Protein AF-A0A0C3ECI0-F1 (afdb_monomer_lite)

Secondary structure (DSSP, 8-state):
------------HHHHHHHHHHHHHHHTT---TTSHHHHHHHHTTT--S---HHHHHHGGGT--HHHHTSHHHHHHHT--

Structure (mmCIF, N/CA/C/O backbone):
data_AF-A0A0C3ECI0-F1
#
_entry.id   AF-A0A0C3ECI0-F1
#
loop_
_atom_site.group_PDB
_atom_site.id
_atom_site.type_symbol
_atom_site.label_atom_id
_atom_site.label_alt_id
_atom_site.label_comp_id
_atom_site.label_asym_id
_atom_site.label_entity_id
_atom_site.label_seq_id
_atom_site.pdbx_PDB_ins_code
_atom_site.Cartn_x
_atom_site.Cartn_y
_atom_site.Cartn_z
_atom_site.occupancy
_atom_site.B_iso_or_equiv
_atom_site.auth_seq_id
_atom_site.auth_comp_id
_atom_site.auth_asym_id
_atom_site.auth_atom_id
_atom_site.pdbx_PDB_model_num
ATOM 1 N N . ILE A 1 1 ? -0.082 0.553 31.610 1.00 37.47 1 ILE A N 1
ATOM 2 C CA . ILE A 1 1 ? -0.741 1.411 30.598 1.00 37.47 1 ILE A CA 1
ATOM 3 C C . ILE A 1 1 ? 0.345 1.871 29.624 1.00 37.47 1 ILE A C 1
ATOM 5 O O . ILE A 1 1 ? 0.803 3.002 29.704 1.00 37.47 1 ILE A O 1
ATOM 9 N N . LEU A 1 2 ? 0.872 0.961 28.796 1.00 36.56 2 LEU A N 1
ATOM 10 C CA . LEU A 1 2 ? 1.810 1.347 27.741 1.00 36.56 2 LEU A CA 1
ATOM 11 C C . LEU A 1 2 ? 0.971 1.712 26.520 1.00 36.56 2 LEU A C 1
ATOM 13 O O . LEU A 1 2 ? 0.382 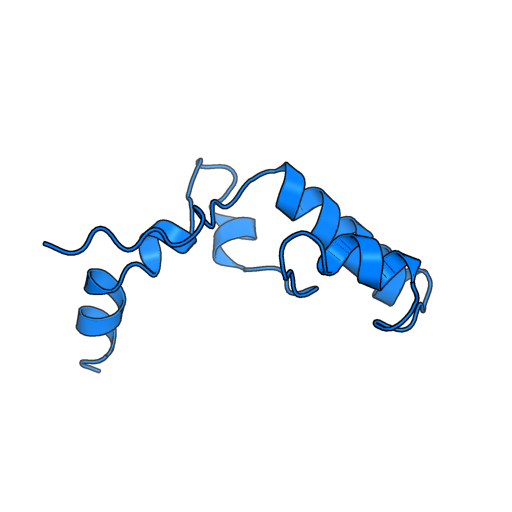0.838 25.892 1.00 36.56 2 LEU A O 1
ATOM 17 N N . GLN A 1 3 ? 0.902 3.002 26.205 1.00 44.16 3 GLN A N 1
ATOM 18 C CA . GLN A 1 3 ? 0.571 3.422 24.851 1.00 44.16 3 GLN A CA 1
ATOM 19 C C . GLN A 1 3 ? 1.723 2.954 23.964 1.00 44.16 3 GLN A C 1
ATOM 21 O O . GLN A 1 3 ? 2.793 3.561 23.952 1.00 44.16 3 GLN A O 1
ATOM 26 N N . CYS A 1 4 ? 1.524 1.839 23.264 1.00 44.47 4 CYS A N 1
ATOM 27 C CA . CYS A 1 4 ? 2.383 1.475 22.152 1.00 44.47 4 CYS A CA 1
ATOM 28 C C . CYS A 1 4 ? 2.293 2.609 21.133 1.00 44.47 4 CYS A C 1
ATOM 30 O O . CYS A 1 4 ? 1.289 2.758 20.440 1.00 44.47 4 CYS A O 1
ATOM 32 N N . GLN A 1 5 ? 3.352 3.413 21.056 1.00 43.03 5 GLN A N 1
ATOM 33 C CA . GLN A 1 5 ? 3.622 4.327 19.953 1.00 43.03 5 GLN A CA 1
ATOM 34 C C . GLN A 1 5 ? 3.981 3.512 18.701 1.00 43.03 5 GLN A C 1
ATOM 36 O O . GLN A 1 5 ? 5.049 3.679 18.119 1.00 43.03 5 GLN A O 1
ATOM 41 N N . LEU A 1 6 ? 3.109 2.583 18.301 1.00 49.47 6 LEU A N 1
ATOM 42 C CA . LEU A 1 6 ? 3.156 2.063 16.947 1.00 49.47 6 LEU A CA 1
ATOM 43 C C . LEU A 1 6 ? 2.901 3.281 16.054 1.00 49.47 6 LEU A C 1
ATOM 45 O O . LEU A 1 6 ? 1.902 3.976 16.284 1.00 49.47 6 LEU A O 1
ATOM 49 N N . PRO A 1 7 ? 3.797 3.602 15.098 1.00 51.25 7 PRO A N 1
ATOM 50 C CA . PRO A 1 7 ? 3.511 4.644 14.124 1.00 51.25 7 PRO A CA 1
ATOM 51 C C . PRO A 1 7 ? 2.139 4.303 13.571 1.00 51.25 7 PRO A C 1
ATOM 53 O O . PRO A 1 7 ? 1.903 3.135 13.260 1.00 51.25 7 PRO A O 1
ATOM 56 N N . ALA A 1 8 ? 1.215 5.262 13.593 1.00 56.72 8 ALA A N 1
ATOM 57 C CA . ALA A 1 8 ? -0.173 5.017 13.247 1.00 56.72 8 ALA A CA 1
ATOM 58 C C . ALA A 1 8 ? -0.211 4.474 11.813 1.00 56.72 8 ALA A C 1
ATOM 60 O O . ALA A 1 8 ? -0.219 5.241 10.853 1.00 56.72 8 ALA A O 1
ATOM 61 N N . CYS A 1 9 ? -0.163 3.147 11.675 1.00 62.81 9 CYS A N 1
ATOM 62 C CA . CYS A 1 9 ? -0.398 2.428 10.445 1.00 62.81 9 CYS A CA 1
ATOM 63 C C . CYS A 1 9 ? -1.869 2.683 10.188 1.00 62.81 9 CYS A C 1
ATOM 65 O O . CYS A 1 9 ? -2.722 1.996 10.724 1.00 62.81 9 CYS A O 1
ATOM 67 N N . ARG A 1 10 ? -2.150 3.786 9.510 1.00 69.88 10 ARG A N 1
ATOM 68 C CA . ARG A 1 10 ? -3.479 4.126 9.048 1.00 69.88 10 ARG A CA 1
ATOM 69 C C . ARG A 1 10 ? -3.556 3.721 7.601 1.00 69.88 10 ARG A C 1
ATOM 71 O O . ARG A 1 10 ? -2.584 3.859 6.849 1.00 69.88 10 ARG A O 1
ATOM 78 N N . ASP A 1 11 ? -4.717 3.235 7.218 1.00 73.31 11 ASP A N 1
ATOM 79 C CA . ASP A 1 11 ? -5.024 2.980 5.826 1.00 73.31 11 ASP A CA 1
ATOM 80 C C . ASP A 1 11 ? -5.287 4.310 5.102 1.00 73.31 11 ASP A C 1
ATOM 82 O O . ASP A 1 11 ? -6.419 4.767 4.959 1.00 73.31 11 ASP A O 1
ATOM 86 N N . THR A 1 12 ? -4.210 5.011 4.733 1.00 79.62 12 THR A N 1
ATOM 87 C CA . THR A 1 12 ? -4.286 6.304 4.046 1.00 79.62 12 THR A CA 1
ATOM 88 C C . THR A 1 12 ? -4.273 6.136 2.529 1.00 79.62 12 THR A C 1
ATOM 90 O O . THR A 1 12 ? -3.631 5.244 1.968 1.00 79.62 12 THR A O 1
ATOM 93 N N . GLN A 1 13 ? -4.934 7.067 1.839 1.00 78.94 13 GLN A N 1
ATOM 94 C CA . GLN A 1 13 ? -4.957 7.108 0.375 1.00 78.94 13 GLN A CA 1
ATOM 95 C C . GLN A 1 13 ? -3.555 7.287 -0.235 1.00 78.94 13 GLN A C 1
ATOM 97 O O . GLN A 1 13 ? -3.268 6.769 -1.314 1.00 78.94 13 GLN A O 1
ATOM 102 N N . GLU A 1 14 ? -2.667 8.009 0.451 1.00 81.94 14 GLU A N 1
ATOM 103 C CA . GLU A 1 14 ? -1.289 8.237 0.009 1.00 81.94 14 GLU A CA 1
ATOM 104 C C . GLU A 1 14 ? 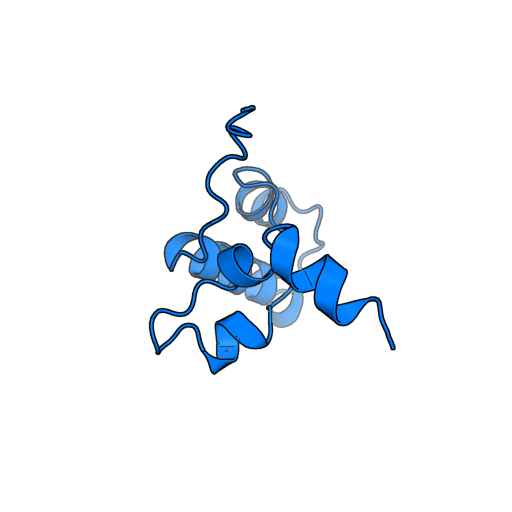-0.492 6.927 -0.043 1.00 81.94 14 GLU A C 1
ATOM 106 O O . GLU A 1 14 ? 0.093 6.588 -1.075 1.00 81.94 14 GLU A O 1
ATOM 111 N N . ARG A 1 15 ? -0.561 6.138 1.034 1.00 78.69 15 ARG A N 1
ATOM 112 C CA . ARG A 1 15 ? 0.033 4.803 1.110 1.00 78.69 15 ARG A CA 1
ATOM 113 C C . ARG A 1 15 ? -0.513 3.885 0.018 1.00 78.69 15 ARG A C 1
ATOM 115 O O . ARG A 1 15 ? 0.244 3.164 -0.635 1.00 78.69 15 ARG A O 1
ATOM 122 N N . TRP A 1 16 ? -1.820 3.951 -0.230 1.00 79.75 16 TRP A N 1
ATOM 123 C CA . TRP A 1 16 ? -2.461 3.221 -1.323 1.00 79.75 16 TRP A CA 1
ATOM 124 C C . TRP A 1 16 ? -1.908 3.586 -2.690 1.00 79.75 16 TRP A C 1
ATOM 126 O O . TRP A 1 16 ? -1.623 2.699 -3.493 1.00 79.75 16 TRP A O 1
ATOM 136 N N . SER A 1 17 ? -1.712 4.877 -2.945 1.00 83.56 17 SER A N 1
ATOM 137 C CA . SER A 1 17 ? -1.121 5.354 -4.192 1.00 83.56 17 SER A CA 1
ATOM 138 C C . SER A 1 17 ? 0.291 4.790 -4.399 1.00 83.56 17 SER A C 1
ATOM 140 O O . SER A 1 17 ? 0.600 4.288 -5.484 1.00 83.56 17 SER A O 1
ATOM 142 N N . LYS A 1 18 ? 1.124 4.768 -3.345 1.00 84.88 18 LYS A N 1
ATOM 143 C CA . LYS A 1 18 ? 2.476 4.178 -3.380 1.00 84.88 18 LYS A CA 1
ATOM 144 C C . LYS A 1 18 ? 2.432 2.678 -3.705 1.00 84.88 18 LYS A C 1
ATOM 146 O O . LYS A 1 18 ? 3.135 2.231 -4.612 1.00 84.88 18 LYS A O 1
ATOM 151 N N . ILE A 1 19 ? 1.554 1.911 -3.047 1.00 83.31 19 ILE A N 1
ATOM 152 C CA . ILE A 1 19 ? 1.385 0.463 -3.287 1.00 83.31 19 ILE A CA 1
ATOM 153 C C . ILE A 1 19 ? 0.877 0.187 -4.705 1.00 83.31 19 ILE A C 1
ATOM 155 O O . ILE A 1 19 ? 1.399 -0.693 -5.386 1.00 83.31 19 ILE A O 1
ATOM 159 N N . VAL A 1 20 ? -0.129 0.931 -5.177 1.00 85.25 20 VAL A N 1
ATOM 160 C CA . VAL A 1 20 ? -0.672 0.766 -6.533 1.00 85.25 20 VAL A CA 1
ATOM 161 C C . VAL A 1 20 ? 0.398 1.062 -7.576 1.00 85.25 20 VAL A C 1
ATOM 163 O O . VAL A 1 20 ? 0.576 0.256 -8.487 1.00 85.25 20 VAL A O 1
ATOM 166 N N . THR A 1 21 ? 1.148 2.150 -7.403 1.00 85.94 21 THR A N 1
ATOM 167 C CA . THR A 1 21 ? 2.246 2.524 -8.302 1.00 85.94 21 THR A CA 1
ATOM 168 C C . THR A 1 21 ? 3.327 1.443 -8.321 1.00 85.94 21 THR A C 1
ATOM 170 O O . THR A 1 21 ? 3.734 1.002 -9.394 1.00 85.94 21 THR A O 1
ATOM 173 N N . ALA A 1 22 ? 3.744 0.941 -7.154 1.00 85.06 22 ALA A N 1
ATOM 174 C CA . ALA A 1 22 ? 4.705 -0.156 -7.065 1.00 85.06 22 ALA A CA 1
ATOM 175 C C . ALA A 1 22 ? 4.190 -1.424 -7.770 1.00 85.06 22 ALA A C 1
ATOM 177 O O . ALA A 1 22 ? 4.913 -2.022 -8.565 1.00 85.06 22 ALA A O 1
ATOM 178 N N . CYS A 1 23 ? 2.923 -1.802 -7.563 1.00 84.12 23 CYS A N 1
ATOM 179 C CA . CYS A 1 23 ? 2.310 -2.924 -8.275 1.00 84.12 23 CYS A CA 1
ATOM 180 C C . CYS A 1 23 ? 2.300 -2.713 -9.797 1.00 84.12 23 CYS A C 1
ATOM 182 O O . CYS A 1 23 ? 2.580 -3.656 -10.528 1.00 84.12 23 CYS A O 1
ATOM 184 N N . GLN A 1 24 ? 1.994 -1.512 -10.292 1.00 85.94 24 GLN A N 1
ATOM 185 C CA . GLN A 1 24 ? 2.017 -1.226 -11.732 1.00 85.94 24 GLN A CA 1
ATOM 186 C C . GLN A 1 24 ? 3.428 -1.364 -12.311 1.00 85.94 24 GLN A C 1
ATOM 188 O O . GLN A 1 24 ? 3.609 -1.968 -13.365 1.00 85.94 24 GLN A O 1
ATOM 193 N N . LEU A 1 25 ? 4.450 -0.872 -11.605 1.00 86.06 25 LEU A N 1
ATOM 194 C CA . LEU A 1 25 ? 5.841 -1.035 -12.030 1.00 86.06 25 LEU A CA 1
ATOM 195 C C . LEU A 1 25 ? 6.240 -2.517 -12.111 1.00 86.06 25 LEU A C 1
ATOM 197 O O . LEU A 1 25 ? 6.835 -2.936 -13.104 1.00 86.06 25 LEU A O 1
ATOM 201 N N . ILE A 1 26 ? 5.868 -3.315 -11.108 1.00 84.62 26 ILE A N 1
ATOM 202 C CA . ILE A 1 26 ? 6.202 -4.744 -11.058 1.00 84.62 26 ILE A CA 1
ATOM 203 C C . ILE A 1 26 ? 5.451 -5.525 -12.147 1.00 84.62 26 ILE A C 1
ATOM 205 O O . ILE A 1 26 ? 6.072 -6.236 -12.932 1.00 84.62 26 ILE A O 1
ATOM 209 N N . TYR A 1 27 ? 4.124 -5.386 -12.221 1.00 83.38 27 TYR A N 1
ATOM 210 C CA . TYR A 1 27 ? 3.287 -6.236 -13.075 1.00 83.38 27 TYR A CA 1
ATOM 211 C C . TYR A 1 27 ? 3.164 -5.744 -14.519 1.00 83.38 27 TYR A C 1
ATOM 213 O O . TYR A 1 27 ? 3.130 -6.562 -15.431 1.00 83.38 27 TYR A O 1
ATOM 221 N N . GLU A 1 28 ? 3.084 -4.432 -14.754 1.00 85.19 28 GLU A N 1
ATOM 222 C CA . GLU A 1 28 ? 2.889 -3.891 -16.108 1.00 85.19 28 GLU A CA 1
ATOM 223 C C . GLU A 1 28 ? 4.230 -3.617 -16.790 1.00 85.19 28 GLU A C 1
ATOM 225 O O . GLU A 1 28 ? 4.405 -3.896 -17.977 1.00 85.19 28 GLU A O 1
ATOM 230 N N . LYS A 1 29 ? 5.206 -3.099 -16.037 1.00 82.44 29 LYS A N 1
ATOM 231 C CA . LYS A 1 29 ? 6.520 -2.739 -16.585 1.00 82.44 29 LYS A CA 1
ATOM 232 C C . LYS A 1 29 ? 7.599 -3.806 -16.383 1.00 82.44 29 LYS A C 1
ATOM 234 O O . LYS A 1 29 ? 8.713 -3.600 -16.855 1.00 8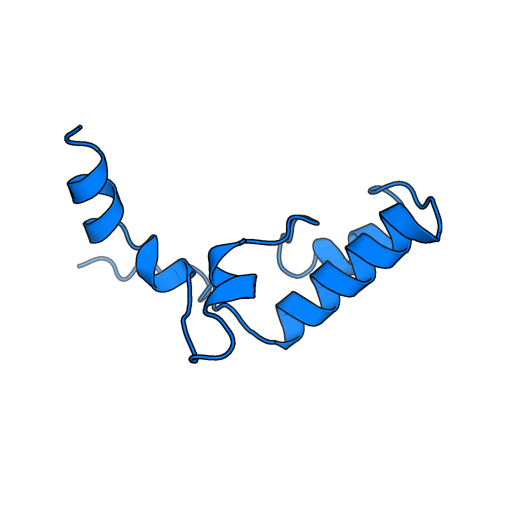2.44 29 LYS A O 1
ATOM 239 N N . HIS A 1 30 ? 7.274 -4.934 -15.744 1.00 82.56 30 HIS A N 1
ATOM 240 C CA . HIS A 1 30 ? 8.197 -6.047 -15.469 1.00 82.56 30 HIS A CA 1
ATOM 241 C C . HIS A 1 30 ? 9.422 -5.639 -14.630 1.00 82.56 30 HIS A C 1
ATOM 243 O O . HIS A 1 30 ? 10.509 -6.200 -14.778 1.00 82.56 30 HIS A O 1
ATOM 249 N N . TYR A 1 31 ? 9.265 -4.643 -13.752 1.00 83.62 31 TYR A N 1
ATOM 250 C CA . TYR A 1 31 ? 10.340 -4.228 -12.855 1.00 83.62 31 TYR A CA 1
ATOM 251 C C . TYR A 1 31 ? 10.519 -5.264 -11.749 1.00 83.62 31 TYR A C 1
ATOM 253 O O . TYR A 1 31 ? 9.554 -5.791 -11.196 1.00 83.62 31 TYR A O 1
ATOM 261 N N . VAL A 1 32 ? 11.773 -5.517 -11.388 1.00 81.19 32 VAL A N 1
ATOM 262 C CA . VAL A 1 32 ? 12.102 -6.328 -10.215 1.00 81.19 32 VAL A CA 1
ATOM 263 C C . VAL A 1 32 ? 11.795 -5.517 -8.955 1.00 81.19 32 VAL A C 1
ATOM 265 O O . VAL A 1 32 ? 11.965 -4.297 -8.949 1.00 81.19 32 VAL A O 1
ATOM 268 N N . VAL A 1 33 ? 11.356 -6.183 -7.887 1.00 75.19 33 VAL A N 1
ATOM 269 C CA . VAL A 1 33 ? 11.016 -5.535 -6.604 1.00 75.19 33 VAL A CA 1
ATOM 270 C C . VAL A 1 33 ? 12.205 -4.757 -6.025 1.00 75.19 33 VAL A C 1
ATOM 272 O O . VAL A 1 33 ? 12.011 -3.694 -5.444 1.00 75.19 33 VAL A O 1
ATOM 275 N N . ASP A 1 34 ? 13.426 -5.231 -6.283 1.00 76.19 34 ASP A N 1
ATOM 276 C CA . ASP A 1 34 ? 14.681 -4.618 -5.828 1.00 76.19 34 ASP A CA 1
ATOM 277 C C . ASP A 1 34 ? 15.138 -3.432 -6.695 1.00 76.19 34 ASP A C 1
ATOM 279 O O . ASP A 1 34 ? 16.209 -2.864 -6.483 1.00 76.19 34 ASP A O 1
ATOM 283 N N . MET A 1 35 ? 14.361 -3.045 -7.712 1.00 84.00 35 MET A N 1
ATOM 284 C CA . MET A 1 35 ? 14.678 -1.851 -8.487 1.00 84.00 35 MET A CA 1
ATOM 285 C C . MET A 1 35 ? 14.579 -0.614 -7.587 1.00 84.00 35 MET A C 1
ATOM 287 O O . MET A 1 35 ? 13.556 -0.445 -6.921 1.00 84.00 35 MET A O 1
ATOM 291 N N . PRO A 1 36 ? 15.539 0.330 -7.651 1.00 82.94 36 PRO A N 1
ATOM 292 C CA . PRO A 1 36 ? 15.569 1.500 -6.766 1.00 82.94 36 PRO A CA 1
ATOM 293 C C . PRO A 1 36 ? 14.274 2.320 -6.763 1.00 82.94 36 PRO A C 1
ATOM 295 O O . PRO A 1 36 ? 13.926 2.949 -5.774 1.00 82.94 36 PRO A O 1
ATOM 298 N N . GLN A 1 37 ? 13.546 2.314 -7.880 1.00 81.06 37 GLN A N 1
ATOM 299 C CA . GLN A 1 37 ? 12.281 3.032 -8.047 1.00 81.06 37 GLN A CA 1
ATOM 300 C C . GLN A 1 37 ? 11.122 2.360 -7.300 1.00 81.06 37 GLN A C 1
ATOM 302 O O . GLN A 1 37 ? 10.262 3.050 -6.766 1.00 81.06 37 GLN A O 1
ATOM 307 N N . VAL A 1 38 ? 11.106 1.026 -7.251 1.00 80.38 38 VAL A N 1
ATOM 308 C CA . VAL A 1 38 ? 10.126 0.250 -6.481 1.00 80.38 38 VAL A CA 1
ATOM 309 C C . VAL A 1 38 ? 10.513 0.269 -5.003 1.00 80.38 38 VAL A C 1
ATOM 311 O O . VAL A 1 38 ? 9.663 0.512 -4.152 1.00 80.38 38 VAL A O 1
ATOM 314 N N . GLU A 1 39 ? 11.804 0.120 -4.700 1.00 82.94 39 GLU A N 1
ATOM 315 C CA . GLU A 1 39 ? 12.322 0.186 -3.335 1.00 82.94 39 GLU A CA 1
ATOM 316 C C . GLU A 1 39 ? 12.068 1.562 -2.698 1.00 82.94 39 GLU A C 1
ATOM 318 O O . GLU A 1 39 ? 11.590 1.624 -1.571 1.00 82.94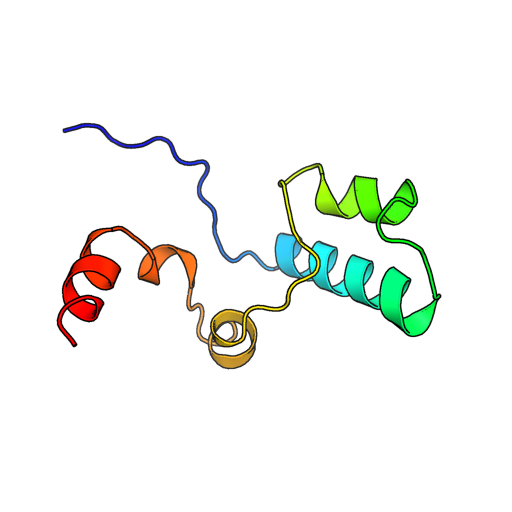 39 GLU A O 1
ATOM 323 N N . ALA A 1 40 ? 12.291 2.670 -3.414 1.00 84.62 40 ALA A N 1
ATOM 324 C CA . ALA A 1 40 ? 12.031 4.015 -2.892 1.00 84.62 40 ALA A CA 1
ATOM 325 C C . ALA A 1 40 ? 10.556 4.235 -2.516 1.00 84.62 40 ALA A C 1
ATOM 327 O O . ALA A 1 40 ? 10.272 4.865 -1.501 1.00 84.62 40 ALA A O 1
ATOM 328 N N . LEU A 1 41 ? 9.624 3.685 -3.302 1.00 81.94 41 LEU A N 1
ATOM 329 C CA . LEU A 1 41 ? 8.185 3.774 -3.033 1.00 81.94 41 LEU A CA 1
ATOM 330 C C . LEU A 1 41 ? 7.756 2.955 -1.811 1.00 81.9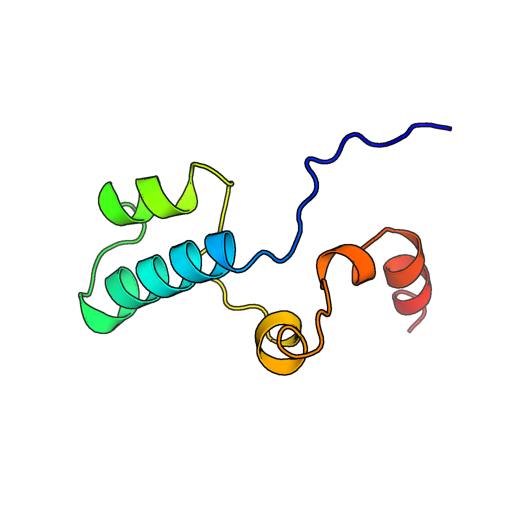4 41 LEU A C 1
ATOM 332 O O . LEU A 1 41 ? 6.784 3.307 -1.145 1.00 81.94 41 LEU A O 1
ATOM 336 N N . LEU A 1 42 ? 8.444 1.845 -1.545 1.00 79.75 42 LEU A N 1
ATOM 337 C CA . LEU A 1 42 ? 8.052 0.887 -0.517 1.00 79.75 42 LEU A CA 1
ATOM 338 C C . LEU A 1 42 ? 8.791 1.099 0.811 1.00 79.75 42 LEU A C 1
ATOM 340 O O . LEU A 1 42 ? 8.209 0.926 1.877 1.00 79.75 42 LEU A O 1
ATOM 344 N N . LYS A 1 43 ? 10.062 1.498 0.774 1.00 78.69 43 LYS A N 1
ATOM 345 C CA . LYS A 1 43 ? 10.949 1.534 1.945 1.00 78.69 43 LYS A CA 1
ATOM 346 C C . LYS A 1 43 ? 10.610 2.642 2.938 1.00 78.69 43 LYS A C 1
ATOM 348 O O . LYS A 1 43 ? 10.784 2.434 4.135 1.00 78.69 43 LYS A O 1
ATOM 353 N N . GLU A 1 44 ? 10.098 3.777 2.462 1.00 72.94 44 GLU A N 1
ATOM 354 C CA . GLU A 1 44 ? 9.766 4.941 3.299 1.00 72.94 44 GLU A CA 1
ATOM 355 C C . GLU A 1 44 ? 8.776 4.593 4.423 1.00 72.94 44 GLU A C 1
ATOM 357 O O . GLU A 1 44 ? 8.946 5.017 5.562 1.00 72.94 44 GLU A O 1
ATOM 362 N N . GLU A 1 45 ? 7.790 3.749 4.124 1.00 67.75 45 GLU A N 1
ATOM 363 C CA . GLU A 1 45 ? 6.754 3.320 5.071 1.00 67.75 45 GLU A CA 1
ATOM 364 C C . GLU A 1 45 ? 6.809 1.810 5.362 1.00 67.75 45 GLU A C 1
ATOM 366 O O . GLU A 1 45 ? 5.858 1.241 5.897 1.00 67.75 45 GLU A O 1
ATOM 371 N N . SER A 1 46 ? 7.917 1.139 5.013 1.00 77.12 46 SER A N 1
ATOM 372 C CA . SER A 1 46 ? 8.060 -0.327 5.124 1.00 77.12 46 SER A CA 1
ATOM 373 C C . SER A 1 46 ? 6.879 -1.089 4.501 1.00 77.12 46 SER A C 1
ATOM 375 O O . SER A 1 46 ? 6.336 -2.042 5.064 1.00 77.12 46 SER A O 1
ATOM 377 N N . LEU A 1 47 ? 6.439 -0.625 3.334 1.00 73.44 47 LEU A N 1
ATOM 378 C CA . LEU A 1 47 ? 5.316 -1.167 2.589 1.00 73.44 47 LEU A CA 1
ATOM 379 C C . LEU A 1 47 ? 5.730 -2.417 1.832 1.00 73.44 47 LEU A C 1
ATOM 381 O O . LEU A 1 47 ? 6.849 -2.553 1.347 1.00 73.44 47 LEU A O 1
ATOM 385 N N . VAL A 1 48 ? 4.763 -3.304 1.657 1.00 76.19 48 VAL A N 1
ATOM 386 C CA . VAL A 1 48 ? 4.873 -4.445 0.756 1.00 76.19 48 VAL A CA 1
ATOM 387 C C . VAL A 1 48 ? 3.898 -4.235 -0.399 1.00 76.19 48 VAL A C 1
ATOM 389 O O . VAL A 1 48 ? 2.831 -3.651 -0.186 1.00 76.19 48 VAL A O 1
ATOM 392 N N . PRO A 1 49 ? 4.203 -4.707 -1.620 1.00 73.75 49 PRO A N 1
ATOM 393 C CA . PRO A 1 49 ? 3.340 -4.542 -2.789 1.00 73.75 49 PRO A CA 1
ATOM 394 C C . PRO A 1 49 ? 2.163 -5.535 -2.748 1.00 73.75 49 PRO A C 1
ATOM 396 O O . PRO A 1 49 ? 1.896 -6.269 -3.697 1.00 73.75 49 PRO A O 1
ATOM 399 N N . THR A 1 50 ? 1.474 -5.590 -1.609 1.00 77.62 50 THR A N 1
ATOM 400 C CA . THR A 1 50 ? 0.317 -6.446 -1.353 1.00 77.62 50 THR A CA 1
ATOM 401 C C . THR A 1 50 ? -0.915 -5.567 -1.219 1.00 77.62 50 THR A C 1
ATOM 403 O O . THR A 1 50 ? -0.952 -4.648 -0.404 1.00 77.62 50 THR A O 1
ATOM 406 N N . LYS A 1 51 ? -1.949 -5.858 -2.009 1.00 73.00 51 LYS A N 1
ATOM 407 C CA . LYS A 1 51 ? -3.243 -5.178 -1.901 1.00 73.00 51 LYS A CA 1
ATOM 408 C C . LYS A 1 51 ? -4.085 -5.885 -0.843 1.00 73.00 51 LYS A C 1
ATOM 410 O O . LYS A 1 51 ? -4.451 -7.042 -1.031 1.00 73.00 51 LYS A O 1
ATOM 415 N N . ASN A 1 52 ? -4.404 -5.198 0.250 1.00 77.81 52 ASN A N 1
ATOM 416 C CA . ASN A 1 52 ? -5.292 -5.734 1.278 1.00 77.81 52 ASN A CA 1
ATOM 417 C C . ASN A 1 52 ? -6.751 -5.737 0.772 1.00 77.81 52 ASN A C 1
ATOM 419 O O . ASN A 1 52 ? -7.254 -4.717 0.295 1.00 77.81 52 ASN A O 1
ATOM 423 N N . THR A 1 53 ? -7.436 -6.880 0.868 1.00 79.88 53 THR A N 1
ATOM 424 C CA . THR A 1 53 ? -8.824 -7.032 0.396 1.00 79.88 53 THR A CA 1
ATOM 425 C C . THR A 1 53 ? -9.816 -6.196 1.202 1.00 79.88 53 THR A C 1
ATOM 427 O O . THR A 1 53 ? -10.722 -5.623 0.603 1.00 79.88 53 THR A O 1
ATOM 430 N N . PHE A 1 54 ? -9.651 -6.075 2.523 1.00 76.69 54 PHE A N 1
ATOM 431 C CA . PHE A 1 54 ? -10.520 -5.235 3.357 1.00 76.69 54 PHE A CA 1
ATOM 432 C C . PHE A 1 54 ? -10.396 -3.781 2.972 1.00 76.69 54 PHE A C 1
ATOM 434 O O . PHE A 1 54 ? -11.397 -3.111 2.776 1.00 76.69 54 PHE A O 1
ATOM 441 N N . SER A 1 55 ? -9.176 -3.311 2.778 1.00 76.25 55 SER A N 1
ATOM 442 C CA . SER A 1 55 ? -8.973 -1.940 2.353 1.00 76.25 55 SER A CA 1
ATOM 443 C C . SER A 1 55 ? -9.518 -1.683 0.935 1.00 76.25 55 SER A C 1
ATOM 445 O O . SER A 1 55 ? -10.224 -0.704 0.704 1.00 76.25 55 SER A O 1
ATOM 447 N N . LYS A 1 56 ? -9.361 -2.636 0.003 1.00 79.50 56 LYS A N 1
ATOM 448 C CA . LYS A 1 56 ? -10.005 -2.559 -1.321 1.00 79.50 56 LYS A CA 1
ATOM 449 C C . LYS A 1 56 ? -11.537 -2.488 -1.233 1.00 79.50 56 LYS A C 1
ATOM 451 O O . LYS A 1 56 ? -12.156 -1.736 -1.980 1.00 79.50 56 LYS A O 1
ATOM 456 N N . GLN A 1 57 ? -12.145 -3.315 -0.384 1.00 82.12 57 GLN A N 1
ATOM 457 C CA . GLN A 1 57 ? -13.599 -3.488 -0.339 1.00 82.12 57 GLN A CA 1
ATOM 458 C C . GLN A 1 57 ? -14.296 -2.520 0.611 1.00 82.12 57 GLN A C 1
ATOM 460 O O . GLN A 1 57 ? -15.454 -2.207 0.387 1.00 82.12 57 GLN A O 1
ATOM 465 N N . LEU A 1 58 ? -13.622 -2.039 1.651 1.00 79.94 58 LEU A N 1
ATOM 466 C CA . LEU A 1 58 ? -14.205 -1.244 2.734 1.00 79.94 58 LEU A CA 1
ATOM 467 C C . LEU A 1 58 ? -13.534 0.124 2.889 1.00 79.94 58 LEU A C 1
ATOM 469 O O . LEU A 1 58 ? -14.104 0.995 3.539 1.00 79.94 58 LEU A O 1
ATOM 473 N N . GLY A 1 59 ? -12.380 0.369 2.260 1.00 75.19 59 GLY A N 1
ATOM 474 C CA . GLY A 1 59 ? -11.697 1.665 2.334 1.00 75.19 59 GLY A CA 1
ATOM 475 C C . GLY A 1 59 ? -12.571 2.825 1.842 1.00 75.19 59 GLY A C 1
ATOM 476 O O . GLY A 1 59 ? -12.539 3.913 2.409 1.00 75.19 59 GLY A O 1
ATOM 477 N N . HIS A 1 60 ? -13.457 2.578 0.868 1.00 77.62 60 HIS A N 1
ATOM 478 C CA . HIS A 1 60 ? -14.437 3.568 0.401 1.00 77.62 60 HIS A CA 1
ATOM 479 C C . HIS A 1 60 ? -15.449 3.995 1.482 1.00 77.62 60 HIS A C 1
ATOM 481 O O . HIS A 1 60 ? -16.018 5.080 1.394 1.00 77.62 60 HIS A O 1
ATOM 487 N N . ALA A 1 61 ? -15.670 3.158 2.498 1.00 79.56 61 ALA A N 1
ATOM 488 C CA . ALA A 1 61 ? -16.523 3.443 3.647 1.00 79.56 61 ALA A CA 1
ATOM 489 C C . ALA A 1 61 ? -15.751 4.109 4.807 1.00 79.56 61 ALA A C 1
ATOM 491 O O . ALA A 1 61 ? -16.296 4.260 5.897 1.00 79.56 61 ALA A O 1
ATOM 492 N N . GLY A 1 62 ? -14.485 4.494 4.593 1.00 74.50 62 GLY A N 1
ATOM 493 C CA . GLY A 1 62 ? -13.614 5.047 5.634 1.00 74.50 62 GLY A CA 1
ATOM 494 C C . GLY A 1 62 ? -13.109 3.995 6.623 1.00 74.50 62 GLY A C 1
ATOM 495 O O . GLY A 1 62 ? -12.722 4.337 7.739 1.00 74.50 62 GLY A O 1
ATOM 496 N N . PHE A 1 63 ? -13.147 2.717 6.236 1.00 75.25 63 PHE A N 1
ATOM 497 C CA . PHE A 1 63 ? -12.705 1.615 7.076 1.00 75.25 63 PHE A CA 1
ATOM 498 C C . PHE A 1 63 ? -11.177 1.530 7.114 1.00 75.25 63 PHE A C 1
ATOM 500 O O . PHE A 1 63 ? -10.543 1.307 6.085 1.00 75.25 63 PHE A O 1
ATOM 507 N N . ASP A 1 64 ? -10.599 1.649 8.308 1.00 76.31 64 ASP A N 1
ATOM 508 C CA . ASP A 1 64 ? -9.169 1.452 8.537 1.00 76.31 64 ASP A CA 1
ATOM 509 C C . ASP A 1 64 ? -8.913 0.021 9.023 1.00 76.31 64 ASP A C 1
ATOM 511 O O . ASP A 1 64 ? -9.233 -0.343 10.158 1.00 76.31 64 ASP A O 1
ATOM 515 N N . PHE A 1 65 ? -8.331 -0.808 8.155 1.00 72.81 65 PHE A N 1
ATOM 516 C CA . PHE A 1 65 ? -8.102 -2.216 8.476 1.00 72.81 65 PHE A CA 1
ATOM 517 C C . PHE A 1 65 ? -7.084 -2.423 9.602 1.00 72.81 65 PHE A C 1
ATOM 519 O O . PHE A 1 65 ? -7.105 -3.470 10.245 1.00 72.81 65 PHE A O 1
ATOM 526 N N . PHE A 1 66 ? -6.210 -1.456 9.882 1.00 73.31 66 PHE A N 1
ATOM 527 C CA . PHE A 1 66 ? -5.263 -1.584 10.987 1.00 73.31 66 PHE A CA 1
ATOM 528 C C . PHE A 1 66 ? -5.940 -1.474 12.346 1.00 73.31 66 PHE A C 1
ATOM 530 O O . PHE A 1 66 ? -5.474 -2.087 13.303 1.00 73.31 66 PHE A O 1
ATOM 537 N N . LEU A 1 67 ? -7.068 -0.761 12.424 1.00 70.38 67 LEU A N 1
ATOM 538 C CA . LEU A 1 67 ? -7.879 -0.694 13.638 1.00 70.38 67 LEU A CA 1
ATOM 539 C C . LEU A 1 67 ? -8.549 -2.038 13.951 1.00 70.38 67 LEU A C 1
ATOM 541 O O . LEU A 1 67 ? -8.748 -2.350 15.120 1.00 70.38 67 LEU A O 1
ATOM 545 N N . MET A 1 68 ? -8.836 -2.855 12.930 1.00 67.62 68 MET A N 1
ATOM 546 C CA . MET A 1 68 ? -9.323 -4.229 13.109 1.00 67.62 68 MET A CA 1
ATOM 547 C C . MET A 1 68 ? -8.247 -5.138 13.722 1.00 67.62 68 MET A C 1
ATOM 549 O O . MET A 1 68 ? -8.566 -6.035 14.488 1.00 67.62 68 MET A O 1
ATOM 553 N N . LEU A 1 69 ? -6.975 -4.925 13.383 1.00 65.12 69 LEU A N 1
ATOM 554 C CA . LEU A 1 69 ? -5.864 -5.786 13.806 1.00 65.12 69 LEU A CA 1
ATOM 555 C C . LEU A 1 69 ? -5.294 -5.405 15.181 1.00 65.12 69 LEU A C 1
ATOM 557 O O . LEU A 1 69 ? -4.318 -6.009 15.631 1.00 65.12 69 LEU A O 1
ATOM 561 N N . VAL A 1 70 ? -5.874 -4.401 15.849 1.00 64.38 70 VAL A N 1
ATOM 562 C CA . VAL A 1 70 ? -5.531 -4.086 17.236 1.00 64.38 70 VAL A CA 1
ATOM 563 C C . VAL A 1 70 ? -5.893 -5.296 18.096 1.00 64.38 70 VAL A C 1
ATOM 565 O O . VAL A 1 70 ? -6.957 -5.892 17.944 1.00 64.38 70 VAL A O 1
ATOM 568 N N . VAL A 1 71 ? -4.942 -5.658 18.955 1.00 55.91 71 VAL A N 1
ATOM 569 C CA . VAL A 1 71 ? -4.765 -6.930 19.674 1.00 55.91 71 VAL A CA 1
ATOM 570 C C . VAL A 1 71 ? -6.048 -7.560 20.239 1.00 55.91 71 VAL A C 1
ATOM 572 O O . VAL A 1 71 ? -6.120 -8.786 20.302 1.00 55.91 71 VAL A O 1
ATOM 575 N N . ASP A 1 72 ? -7.056 -6.763 20.588 1.00 55.62 72 ASP A N 1
ATOM 576 C CA . ASP A 1 72 ? -8.319 -7.228 21.167 1.00 55.62 72 ASP A CA 1
ATOM 577 C C . ASP A 1 72 ? -9.162 -8.077 20.198 1.00 55.62 72 ASP A C 1
ATOM 579 O O . ASP A 1 72 ? -9.759 -9.063 20.618 1.00 55.62 72 ASP A O 1
ATOM 583 N N . LEU A 1 73 ? -9.173 -7.765 18.896 1.00 55.56 73 LEU A N 1
ATOM 584 C CA . LEU A 1 73 ? -10.027 -8.484 17.944 1.00 55.56 73 LEU A CA 1
ATOM 585 C C . LEU A 1 73 ? -9.407 -9.817 17.491 1.00 55.56 73 LEU A C 1
ATOM 587 O O . LEU A 1 73 ? -10.102 -10.820 17.359 1.00 55.56 73 LEU A O 1
ATOM 591 N N . LEU A 1 74 ? -8.087 -9.860 17.278 1.00 59.44 74 LEU A N 1
ATOM 592 C CA . LEU A 1 74 ? -7.397 -11.086 16.849 1.00 59.44 74 LEU A CA 1
ATOM 593 C C . LEU A 1 74 ? -7.403 -12.175 17.934 1.00 59.44 74 LEU A C 1
ATOM 595 O O . LEU A 1 74 ? -7.533 -13.342 17.583 1.00 59.44 74 LEU A O 1
ATOM 599 N N . HIS A 1 75 ? -7.341 -11.814 19.223 1.00 56.34 75 HIS A N 1
ATOM 600 C CA . HIS A 1 75 ? -7.454 -12.791 20.317 1.00 56.34 75 HIS A CA 1
ATOM 601 C C . HIS A 1 75 ? -8.864 -13.401 20.432 1.00 56.34 75 HIS A C 1
ATOM 603 O O . HIS A 1 75 ? -8.988 -14.548 20.853 1.00 56.34 75 HIS A O 1
ATOM 609 N N . GLU A 1 76 ? -9.925 -12.679 20.047 1.00 58.75 76 GLU A N 1
ATOM 610 C CA . GLU A 1 76 ? -11.287 -13.240 19.997 1.00 58.75 76 GLU A CA 1
ATOM 611 C C . GLU A 1 76 ? -11.491 -14.189 18.803 1.00 58.75 76 GLU A C 1
ATOM 613 O O . GLU A 1 76 ? -12.241 -15.157 18.920 1.00 58.75 76 GLU A O 1
ATOM 618 N N . PHE A 1 77 ? -10.805 -13.963 17.676 1.00 56.59 77 PHE A N 1
ATOM 619 C CA . PHE A 1 77 ? -10.895 -14.814 16.479 1.00 56.59 77 PHE A CA 1
ATOM 620 C C . PHE A 1 77 ? -9.943 -16.024 16.480 1.00 56.59 77 PHE A C 1
ATOM 622 O O . PHE A 1 77 ? -10.082 -16.891 15.621 1.00 56.59 77 PHE A O 1
ATOM 629 N N . GLU A 1 78 ? -9.007 -16.117 17.431 1.00 57.84 78 GLU A N 1
ATOM 630 C CA . GLU A 1 78 ? -8.105 -17.274 17.592 1.00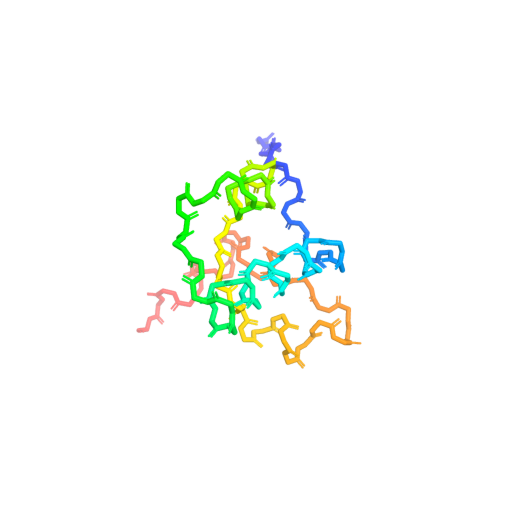 57.84 78 GLU A CA 1
ATOM 631 C C . GLU A 1 78 ? -8.756 -18.440 18.371 1.00 57.84 78 GLU A C 1
ATOM 633 O O . GLU A 1 78 ? -8.186 -19.524 18.493 1.00 57.84 78 GLU A O 1
ATOM 638 N N . LEU A 1 79 ? -9.988 -18.252 18.862 1.00 54.94 79 LEU A N 1
ATOM 639 C CA . LEU A 1 79 ? -10.829 -19.306 19.433 1.00 54.94 79 LEU A CA 1
ATOM 640 C C . LEU A 1 79 ? -11.745 -19.907 18.353 1.00 54.94 79 LEU A C 1
ATOM 642 O O . LEU A 1 79 ? -12.956 -19.676 18.347 1.00 54.94 79 LEU A O 1
ATOM 646 N N . GLY A 1 80 ? -11.158 -20.687 17.442 1.00 49.34 80 GLY A N 1
ATOM 647 C CA . GLY A 1 80 ? -11.880 -21.442 16.410 1.00 49.34 80 GLY A CA 1
ATOM 648 C C . GLY A 1 80 ? -10.972 -22.162 15.430 1.00 49.34 80 GLY A C 1
ATOM 649 O O . GLY A 1 80 ? -10.712 -21.576 14.360 1.00 49.34 80 GLY A O 1
#

Sequence (80 aa):
ILQCQLPACRDTQERWSKIVTACQLIYEKHYVVDMPQVEALLKEESLVPTKNTFSKQLGHAGFDFFLMLVVDLLHEFELG

pLDDT: mean 72.24, std 12.78, range [36.56, 86.06]

Foldseek 3Di:
DDPPPPPPPWLDPLLVVLLVVLCCCCPVVVDDCPDPSNCVSCVVPVHDNDDDPCCVVCVVVVDTVVVCVPPVNVVVVVPD

Organism: NCBI:txid1036808

Radius of gyration: 15.14 Å; chains: 1; bounding box: 32×30×47 Å